Protein AF-A0A6B2G0H9-F1 (afdb_monomer_lite)

pLDDT: mean 74.77, std 9.23, range [52.09, 88.62]

Sequence (105 aa):
LLLSLYSTHWVYFVTGSFYFTTISVTEAQILIICFHLAAAIFNADGFHVMIYDGMSLFSICASLVFVVNILSMPFYFIRILTKGKGKNGSSVAVIILKFHLRIQA

Secondary structure (DSSP, 8-state):
-HHHHHHHHHHHHHHS-----SS-HHHHHHHHHHHHHHHHHHTGGGGS-EEETTEEHHHHHHHHHHHHHHHHHHHHHHHHHHH-TTSTTHHHHHHHHHHHHHH--

Organism: Myxobolus squamalis (NCBI:txid59785)

Structure (mmCIF, N/CA/C/O backbone):
data_AF-A0A6B2G0H9-F1
#
_entry.id   AF-A0A6B2G0H9-F1
#
loop_
_atom_site.group_PDB
_atom_site.id
_atom_site.type_symbol
_atom_site.label_atom_id
_atom_site.label_alt_id
_atom_site.label_comp_id
_atom_site.label_asym_id
_atom_site.label_entity_id
_atom_site.label_seq_id
_atom_site.pdbx_PDB_ins_code
_atom_site.Cartn_x
_atom_site.Cartn_y
_atom_site.Cartn_z
_atom_site.occupancy
_atom_site.B_iso_or_equiv
_atom_site.auth_seq_id
_atom_site.auth_comp_id
_atom_site.auth_asym_id
_atom_site.auth_atom_id
_atom_site.pdbx_PDB_model_num
ATOM 1 N N . LEU A 1 1 ? 0.436 -0.727 -1.908 1.00 69.44 1 LEU A N 1
ATOM 2 C CA . LEU A 1 1 ? 1.219 0.243 -1.097 1.00 69.44 1 LEU A CA 1
ATOM 3 C C . LEU A 1 1 ? 0.375 1.445 -0.693 1.00 69.44 1 LEU A C 1
ATOM 5 O O . LEU A 1 1 ? 0.124 1.600 0.493 1.00 69.44 1 LEU A O 1
ATOM 9 N N . LEU A 1 2 ? -0.127 2.243 -1.645 1.00 75.12 2 LEU A N 1
ATOM 10 C CA . LEU A 1 2 ? -1.001 3.390 -1.343 1.00 75.12 2 LEU A CA 1
ATOM 11 C C . LEU A 1 2 ? -2.250 2.992 -0.545 1.00 75.12 2 LEU A C 1
ATOM 13 O O . LEU A 1 2 ? -2.585 3.643 0.437 1.00 75.12 2 LEU A O 1
ATOM 17 N N . LEU A 1 3 ? -2.883 1.875 -0.913 1.00 74.31 3 LEU A N 1
ATOM 18 C CA . LEU A 1 3 ? -4.054 1.354 -0.213 1.00 74.31 3 LEU A CA 1
ATOM 19 C C . LEU A 1 3 ? -3.744 0.975 1.252 1.00 74.31 3 LEU A C 1
ATOM 21 O O . LEU A 1 3 ? -4.493 1.346 2.155 1.00 74.31 3 LEU A O 1
ATOM 25 N N . SER A 1 4 ? -2.621 0.296 1.514 1.00 73.94 4 SER A N 1
ATOM 26 C CA . SER A 1 4 ? -2.157 -0.012 2.878 1.00 73.94 4 SER A CA 1
ATOM 27 C C . SER A 1 4 ? -1.799 1.240 3.686 1.00 73.94 4 SER A C 1
ATOM 29 O O . SER A 1 4 ? -2.127 1.309 4.871 1.00 73.94 4 SER A O 1
ATOM 31 N N . LEU A 1 5 ? -1.165 2.243 3.067 1.00 76.69 5 LEU A N 1
ATOM 32 C CA . LEU A 1 5 ? -0.842 3.519 3.718 1.00 76.69 5 LEU A CA 1
ATOM 33 C C . LEU A 1 5 ? -2.115 4.291 4.080 1.00 76.69 5 LEU A C 1
ATOM 35 O O . LEU A 1 5 ? -2.262 4.731 5.218 1.00 76.69 5 LEU A O 1
ATOM 39 N N . TYR A 1 6 ? -3.069 4.371 3.150 1.00 80.75 6 TYR A N 1
ATOM 40 C CA . TYR A 1 6 ? -4.379 4.973 3.388 1.00 80.75 6 TYR A CA 1
ATOM 41 C C . TYR A 1 6 ? -5.146 4.243 4.498 1.00 80.75 6 TYR A C 1
ATOM 43 O O . TYR A 1 6 ? -5.688 4.876 5.399 1.00 80.75 6 TYR A O 1
ATOM 51 N N . SER A 1 7 ? -5.128 2.908 4.495 1.00 79.81 7 SER A N 1
ATOM 52 C CA . SER A 1 7 ? -5.791 2.098 5.526 1.00 79.81 7 SER A CA 1
ATOM 53 C C . SER A 1 7 ? -5.142 2.265 6.895 1.00 79.81 7 SER A C 1
ATOM 55 O O . SER A 1 7 ? -5.838 2.350 7.900 1.00 79.81 7 SER A O 1
ATOM 57 N N . THR A 1 8 ? -3.814 2.365 6.952 1.00 78.38 8 THR A N 1
ATOM 58 C CA . THR A 1 8 ? -3.079 2.617 8.200 1.00 78.38 8 THR A CA 1
ATOM 59 C C . THR A 1 8 ? -3.373 4.018 8.735 1.00 78.38 8 THR A C 1
ATOM 61 O O . THR A 1 8 ? -3.619 4.180 9.930 1.00 78.38 8 THR A O 1
ATOM 64 N N . HIS A 1 9 ? -3.435 5.016 7.851 1.00 79.75 9 HIS A N 1
ATOM 65 C CA . HIS A 1 9 ? -3.867 6.369 8.194 1.00 79.75 9 HIS A CA 1
ATOM 66 C C . HIS A 1 9 ? -5.306 6.386 8.730 1.00 79.75 9 HIS A C 1
ATOM 68 O O . HIS A 1 9 ? -5.572 6.985 9.770 1.00 79.75 9 HIS A O 1
ATOM 74 N N . TRP A 1 10 ? -6.225 5.664 8.085 1.00 78.00 10 TRP A N 1
ATOM 75 C CA . TRP A 1 10 ? -7.605 5.539 8.548 1.00 78.00 10 TRP A CA 1
ATOM 76 C C . TRP A 1 10 ? -7.701 4.831 9.906 1.00 78.00 10 TRP A C 1
ATOM 78 O O . TRP A 1 10 ? -8.410 5.287 10.799 1.00 78.00 10 TRP A O 1
ATOM 88 N N . VAL A 1 11 ? -6.942 3.751 10.115 1.00 78.19 11 VAL A N 1
ATOM 89 C CA . VAL A 1 11 ? -6.849 3.075 11.419 1.00 78.19 11 VAL A CA 1
ATOM 90 C C . VAL A 1 11 ? -6.377 4.053 12.491 1.00 78.19 11 VAL A C 1
ATOM 92 O O . VAL A 1 11 ? -6.989 4.109 13.556 1.00 78.19 11 VAL A O 1
ATOM 95 N N . TYR A 1 12 ? -5.333 4.841 12.226 1.00 80.31 12 TYR A N 1
ATOM 96 C CA . TYR A 1 12 ? -4.850 5.852 13.166 1.00 80.31 12 TYR A CA 1
ATOM 97 C C . TYR A 1 12 ? -5.922 6.901 13.472 1.00 80.31 12 TYR A C 1
ATOM 99 O O . TYR A 1 12 ? -6.196 7.162 14.641 1.00 80.31 12 TYR A O 1
ATOM 107 N N . PHE A 1 13 ? -6.584 7.439 12.446 1.00 79.88 13 PHE A N 1
ATOM 108 C CA . PHE A 1 13 ? -7.656 8.421 12.604 1.00 79.88 13 PHE A CA 1
ATOM 109 C C . PHE A 1 13 ? -8.781 7.901 13.503 1.00 79.88 13 PHE A C 1
ATOM 111 O O . PHE A 1 13 ? -9.228 8.593 14.415 1.00 79.88 13 PHE A O 1
ATOM 118 N N . VAL A 1 14 ? -9.216 6.660 13.285 1.00 74.00 14 VAL A N 1
ATOM 119 C CA . VAL A 1 14 ? -10.361 6.085 13.994 1.00 74.00 14 VAL A CA 1
ATOM 120 C C . VAL A 1 14 ? -9.993 5.585 15.400 1.00 74.00 14 VAL A C 1
ATOM 122 O O . VAL A 1 14 ? -10.795 5.690 16.324 1.00 74.00 14 VAL A O 1
ATOM 125 N N . THR A 1 15 ? -8.788 5.047 15.595 1.00 75.50 15 THR A N 1
ATOM 126 C CA . THR A 1 15 ? -8.367 4.454 16.882 1.00 75.50 15 THR A CA 1
ATOM 127 C C . THR A 1 15 ? -7.600 5.427 17.785 1.00 75.50 15 THR A C 1
ATOM 129 O O . THR A 1 15 ? -7.541 5.232 19.001 1.00 75.50 15 THR A O 1
ATOM 132 N N . GLY A 1 16 ? -7.013 6.484 17.215 1.00 72.94 16 GLY A N 1
AT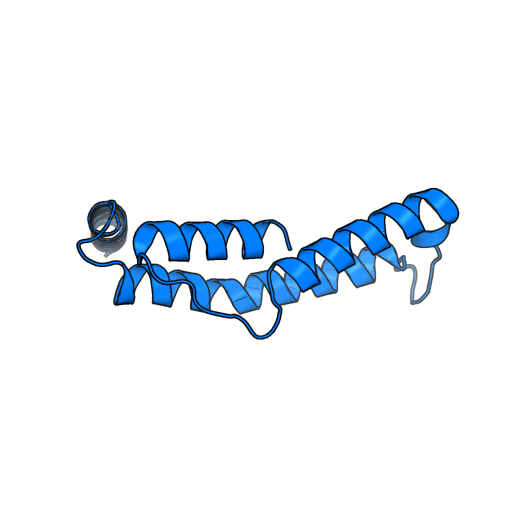OM 133 C CA . GLY A 1 16 ? -6.093 7.397 17.898 1.00 72.94 16 GLY A CA 1
ATOM 134 C C . GLY A 1 16 ? -4.777 6.736 18.318 1.00 72.94 16 GLY A C 1
ATOM 135 O O . GLY A 1 16 ? -4.087 7.248 19.192 1.00 72.94 16 GLY A O 1
ATOM 136 N N . SER A 1 17 ? -4.453 5.559 17.776 1.00 75.06 17 SER A N 1
ATOM 137 C CA . SER A 1 17 ? -3.250 4.794 18.109 1.00 75.06 17 SER A CA 1
ATOM 138 C C . SER A 1 17 ? -2.518 4.398 16.838 1.00 75.06 17 SER A C 1
ATOM 140 O O . SER A 1 17 ? -3.108 3.843 15.910 1.00 75.06 17 SER A O 1
ATOM 142 N N . PHE A 1 18 ? -1.219 4.686 16.792 1.00 70.31 18 PHE A N 1
ATOM 143 C CA . PHE A 1 18 ? -0.381 4.295 15.669 1.00 70.31 18 PHE A CA 1
ATOM 144 C C . PHE A 1 18 ? 0.122 2.873 15.898 1.00 70.31 18 PHE A C 1
ATOM 146 O O . PHE A 1 18 ? 0.915 2.614 16.802 1.00 70.31 18 PHE A O 1
ATOM 153 N N . TYR A 1 19 ? -0.381 1.932 15.104 1.00 70.75 19 TYR A N 1
ATOM 154 C CA . TYR A 1 19 ? 0.074 0.552 15.166 1.00 70.75 19 TYR A CA 1
ATOM 155 C C . TYR A 1 19 ? 1.166 0.338 14.132 1.00 70.75 19 TYR A C 1
ATOM 157 O O . TYR A 1 19 ? 0.885 0.340 12.934 1.00 70.75 19 TYR A O 1
ATOM 165 N N . PHE A 1 20 ? 2.385 0.098 14.602 1.00 65.75 20 PHE A N 1
ATOM 166 C CA . PHE A 1 20 ? 3.482 -0.297 13.734 1.00 65.75 20 PHE A CA 1
ATOM 167 C C . PHE A 1 20 ? 3.151 -1.638 13.070 1.00 65.75 20 PHE A C 1
ATOM 169 O O . PHE A 1 20 ? 2.944 -2.660 13.728 1.00 65.75 20 PHE A O 1
ATOM 176 N N . THR A 1 21 ? 3.021 -1.611 11.749 1.00 64.00 21 THR A N 1
ATOM 177 C CA . THR A 1 21 ? 3.149 -2.799 10.909 1.00 64.00 21 THR A CA 1
ATOM 178 C C . THR A 1 21 ? 4.632 -3.127 10.753 1.00 64.00 21 THR A C 1
ATOM 180 O O . THR A 1 21 ? 5.471 -2.250 10.942 1.00 64.00 21 THR A O 1
ATOM 183 N N . THR A 1 22 ? 4.965 -4.375 10.411 1.00 66.12 22 THR A N 1
ATOM 184 C CA . THR A 1 22 ? 6.358 -4.827 10.219 1.00 66.12 22 THR A CA 1
ATOM 185 C C . THR A 1 22 ? 7.138 -3.927 9.259 1.00 66.12 22 THR A C 1
ATOM 187 O O . THR A 1 22 ? 8.327 -3.724 9.450 1.00 66.12 22 THR A O 1
ATOM 190 N N . ILE A 1 23 ? 6.443 -3.352 8.273 1.00 65.25 23 ILE A N 1
ATOM 191 C CA . ILE A 1 23 ? 6.966 -2.312 7.389 1.00 65.25 23 ILE A CA 1
ATOM 192 C C . ILE A 1 23 ? 6.523 -0.954 7.933 1.00 65.25 23 ILE A C 1
ATOM 194 O O . ILE A 1 23 ? 5.319 -0.706 8.085 1.00 65.25 23 ILE A O 1
ATOM 198 N N . SER A 1 24 ? 7.488 -0.081 8.215 1.00 68.19 24 SER A N 1
ATOM 199 C CA . SER A 1 24 ? 7.223 1.290 8.662 1.00 68.19 24 SER A CA 1
ATOM 200 C C . SER A 1 24 ? 6.796 2.188 7.492 1.00 68.19 24 SER A C 1
ATOM 202 O O . SER A 1 24 ? 7.145 1.942 6.338 1.00 68.19 24 SER A O 1
ATOM 204 N N . VAL A 1 25 ? 6.063 3.271 7.774 1.00 68.00 25 VAL A N 1
ATOM 205 C CA . VAL A 1 25 ? 5.634 4.248 6.750 1.00 68.00 25 VAL A CA 1
ATOM 206 C C . VAL A 1 25 ? 6.840 4.840 6.019 1.00 68.00 25 VAL A C 1
ATOM 208 O O . VAL A 1 25 ? 6.808 4.968 4.798 1.00 68.00 25 VAL A O 1
ATOM 211 N N . THR A 1 26 ? 7.925 5.117 6.744 1.00 77.19 26 THR A N 1
ATOM 212 C CA . THR A 1 26 ? 9.173 5.637 6.172 1.00 77.19 26 THR A CA 1
ATOM 213 C C . THR A 1 26 ? 9.818 4.634 5.220 1.00 77.19 26 THR A C 1
ATOM 215 O O . THR A 1 26 ? 10.282 5.008 4.150 1.00 77.19 26 THR A O 1
ATOM 218 N N . GLU A 1 27 ? 9.803 3.350 5.573 1.00 77.69 27 GLU A N 1
ATOM 219 C CA . GLU A 1 27 ? 10.369 2.282 4.747 1.00 77.69 27 GLU A CA 1
ATOM 220 C C . GLU A 1 27 ? 9.580 2.129 3.443 1.00 77.69 27 GLU A C 1
ATOM 222 O O . GLU A 1 27 ? 10.164 2.093 2.363 1.00 77.69 27 GLU A O 1
ATOM 227 N N . ALA A 1 28 ? 8.246 2.169 3.520 1.00 78.38 28 ALA A N 1
ATOM 228 C CA . ALA A 1 28 ? 7.381 2.169 2.344 1.00 78.38 28 ALA A CA 1
ATOM 229 C C . ALA A 1 28 ? 7.594 3.408 1.452 1.00 78.38 28 ALA A C 1
ATOM 231 O O . ALA A 1 28 ? 7.595 3.290 0.227 1.00 78.38 28 ALA A O 1
ATOM 232 N N . GLN A 1 29 ? 7.781 4.590 2.047 1.00 81.69 29 GLN A N 1
ATOM 233 C CA . GLN A 1 29 ? 8.054 5.831 1.314 1.00 81.69 29 GLN A CA 1
ATOM 234 C C . GLN A 1 29 ? 9.414 5.798 0.611 1.00 81.69 29 GLN A C 1
ATOM 236 O O . GLN A 1 29 ? 9.491 6.147 -0.565 1.00 81.69 29 GLN A O 1
ATOM 241 N N . ILE A 1 30 ? 10.461 5.321 1.288 1.00 85.25 30 ILE A N 1
ATOM 242 C CA . ILE A 1 30 ? 11.793 5.135 0.696 1.00 85.25 30 ILE A CA 1
ATOM 243 C C . ILE A 1 30 ? 11.707 4.180 -0.497 1.00 85.25 30 ILE A C 1
ATOM 245 O O . ILE A 1 30 ? 12.238 4.482 -1.561 1.00 85.25 30 ILE A O 1
ATOM 249 N N . LEU A 1 31 ? 10.961 3.082 -0.370 1.00 84.12 31 LEU A N 1
ATOM 250 C CA . LEU A 1 31 ? 10.786 2.101 -1.443 1.00 84.12 31 LEU A CA 1
ATOM 251 C C . LEU A 1 31 ? 10.082 2.701 -2.673 1.00 84.12 31 LEU A C 1
ATOM 253 O O . LEU A 1 31 ? 10.487 2.441 -3.805 1.00 84.12 31 LEU A O 1
ATOM 257 N N . ILE A 1 32 ? 9.074 3.558 -2.467 1.00 85.31 32 ILE A N 1
ATOM 258 C CA . ILE A 1 32 ? 8.385 4.280 -3.551 1.00 85.31 32 ILE A CA 1
ATOM 259 C C . ILE A 1 32 ? 9.328 5.266 -4.248 1.00 85.31 32 ILE A C 1
ATOM 261 O O . ILE A 1 32 ? 9.309 5.350 -5.477 1.00 85.31 32 ILE A O 1
ATOM 265 N N . ILE A 1 33 ? 10.149 5.993 -3.486 1.00 88.62 33 ILE A N 1
ATOM 266 C CA . ILE A 1 33 ? 11.138 6.933 -4.028 1.00 88.62 33 ILE A CA 1
ATOM 267 C C . ILE A 1 33 ? 12.177 6.170 -4.853 1.00 88.62 33 ILE A C 1
ATOM 269 O O . ILE A 1 33 ? 12.399 6.508 -6.013 1.00 88.62 33 ILE A O 1
ATOM 273 N N . CYS A 1 34 ? 12.748 5.092 -4.310 1.00 85.62 34 CYS A N 1
ATOM 274 C CA . CYS A 1 34 ? 13.690 4.234 -5.027 1.00 85.62 34 CYS A CA 1
ATOM 275 C C . CYS A 1 34 ? 13.087 3.669 -6.318 1.00 85.62 34 CYS A C 1
ATOM 277 O O . CYS A 1 34 ? 13.756 3.664 -7.348 1.00 85.62 34 CYS A O 1
ATOM 279 N N . PHE A 1 35 ? 11.820 3.245 -6.292 1.00 84.44 35 PHE A N 1
ATOM 280 C CA . PHE A 1 35 ? 11.128 2.756 -7.483 1.00 84.44 35 PHE A CA 1
ATOM 281 C C . PHE A 1 35 ? 10.962 3.847 -8.551 1.00 84.44 35 PHE A C 1
ATOM 283 O O . PHE A 1 35 ? 11.222 3.595 -9.723 1.00 84.44 35 PHE A O 1
ATOM 290 N N . HIS A 1 36 ? 10.593 5.072 -8.161 1.00 85.62 36 HIS A N 1
ATOM 291 C CA . HIS A 1 36 ? 10.479 6.195 -9.100 1.00 85.62 36 HIS A CA 1
ATOM 292 C C . HIS A 1 36 ? 11.836 6.621 -9.670 1.00 85.62 36 HIS A C 1
ATOM 294 O O . HIS A 1 36 ? 11.927 6.923 -10.856 1.00 85.62 36 HIS A O 1
ATOM 300 N N . LEU A 1 37 ? 12.899 6.602 -8.860 1.00 87.38 37 LEU A N 1
ATOM 301 C CA . LEU A 1 37 ? 14.260 6.837 -9.348 1.00 87.38 37 LEU A CA 1
ATOM 302 C C . LEU A 1 37 ? 14.705 5.746 -10.327 1.00 87.38 37 LEU A C 1
ATOM 304 O O . LEU A 1 37 ? 15.257 6.063 -11.375 1.00 87.38 37 LEU A O 1
ATOM 308 N N . ALA A 1 38 ? 14.428 4.474 -10.033 1.00 83.69 38 ALA A N 1
ATOM 309 C CA . ALA A 1 38 ? 14.720 3.379 -10.955 1.00 83.69 38 ALA A CA 1
ATOM 310 C C . ALA A 1 38 ? 13.945 3.532 -12.277 1.00 83.69 38 ALA A C 1
ATOM 312 O O . ALA A 1 38 ? 14.532 3.378 -13.344 1.00 83.69 38 ALA A O 1
ATOM 313 N N . ALA A 1 39 ? 12.665 3.915 -12.221 1.00 82.19 39 ALA A N 1
ATOM 314 C CA . ALA A 1 39 ? 11.854 4.227 -13.401 1.00 82.19 39 ALA A CA 1
ATOM 315 C C . ALA A 1 39 ? 12.415 5.394 -14.228 1.00 82.19 39 ALA A C 1
ATOM 317 O O . ALA A 1 39 ? 12.408 5.329 -15.456 1.00 82.19 39 ALA A O 1
ATOM 318 N N . ALA A 1 40 ? 12.951 6.426 -13.571 1.00 82.56 40 ALA A N 1
ATOM 319 C CA . ALA A 1 40 ? 13.584 7.559 -14.243 1.00 82.56 40 ALA A CA 1
ATOM 320 C C . ALA A 1 40 ? 14.916 7.191 -14.925 1.00 82.56 40 ALA A C 1
ATOM 322 O O . ALA A 1 40 ? 15.260 7.787 -15.940 1.00 82.56 40 ALA A O 1
ATOM 323 N N . ILE A 1 41 ? 15.663 6.219 -14.387 1.00 84.62 41 ILE A N 1
ATOM 324 C CA . ILE A 1 41 ? 16.962 5.788 -14.932 1.00 84.62 41 ILE A CA 1
ATOM 325 C C . ILE A 1 41 ? 16.791 4.775 -16.071 1.00 84.62 41 ILE A C 1
ATOM 327 O O . ILE A 1 41 ? 17.450 4.888 -17.101 1.00 84.62 41 ILE A O 1
ATOM 331 N N . PHE A 1 42 ? 15.927 3.774 -15.891 1.00 77.25 42 PHE A N 1
ATOM 332 C CA . PHE A 1 42 ? 15.791 2.653 -16.827 1.00 77.25 42 PHE A CA 1
ATOM 333 C C . PHE A 1 42 ? 14.817 2.916 -17.988 1.00 77.25 42 PHE A C 1
ATOM 335 O O . PHE A 1 42 ? 14.737 2.085 -18.894 1.00 77.25 42 PHE A O 1
ATOM 342 N N . ASN A 1 43 ? 14.101 4.052 -17.982 1.00 69.94 43 ASN A N 1
ATOM 343 C CA . ASN A 1 43 ? 12.927 4.307 -18.828 1.00 69.94 43 ASN A CA 1
ATOM 344 C C . ASN A 1 43 ? 11.863 3.188 -18.707 1.00 69.94 43 ASN A C 1
ATOM 346 O O . ASN A 1 43 ? 12.061 2.166 -18.048 1.00 69.94 43 ASN A O 1
ATOM 350 N N . ALA A 1 44 ? 10.681 3.380 -19.303 1.00 68.12 44 ALA A N 1
ATOM 351 C CA . ALA A 1 44 ? 9.592 2.399 -19.206 1.00 68.12 44 ALA A CA 1
ATOM 352 C C . ALA A 1 44 ? 9.999 1.003 -19.733 1.00 68.12 44 ALA A C 1
ATOM 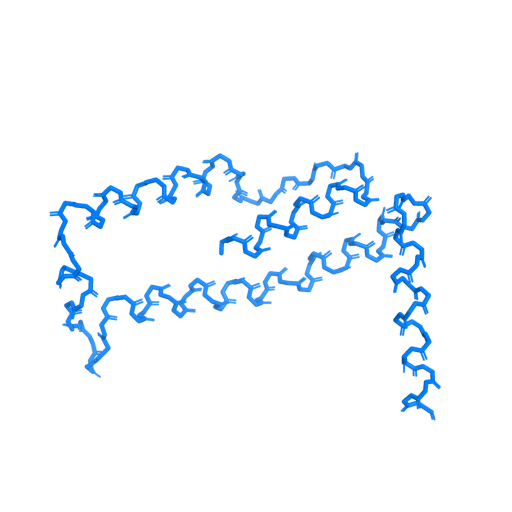354 O O . ALA A 1 44 ? 9.569 -0.017 -19.191 1.00 68.12 44 ALA A O 1
ATOM 355 N N . ASP A 1 45 ? 10.891 0.953 -20.723 1.00 71.75 45 ASP A N 1
ATOM 356 C CA . ASP A 1 45 ? 11.308 -0.280 -21.397 1.00 71.75 45 ASP A CA 1
ATOM 357 C C . ASP A 1 45 ? 12.039 -1.267 -20.474 1.00 71.75 45 ASP A C 1
ATOM 359 O O . ASP A 1 45 ? 11.866 -2.479 -20.610 1.00 71.75 45 ASP A O 1
ATOM 363 N N . GLY A 1 46 ? 12.782 -0.780 -19.472 1.00 69.75 46 GLY A N 1
ATOM 364 C CA . GLY A 1 46 ? 13.469 -1.643 -18.503 1.00 69.75 46 GLY A CA 1
ATOM 365 C C . GLY A 1 46 ? 12.522 -2.468 -17.621 1.00 69.75 46 GLY A C 1
ATOM 366 O O . GLY A 1 46 ? 12.893 -3.540 -17.146 1.00 69.75 46 GLY A O 1
ATOM 367 N N . PHE A 1 47 ? 11.276 -2.018 -17.440 1.00 71.81 47 PHE A N 1
ATOM 368 C CA . PHE A 1 47 ? 10.247 -2.731 -16.670 1.00 71.81 47 PHE A CA 1
ATOM 369 C C . PHE A 1 47 ? 9.375 -3.646 -17.538 1.00 71.81 47 PHE A C 1
ATOM 371 O O . PHE A 1 47 ? 8.715 -4.549 -17.016 1.00 71.81 47 PHE A O 1
ATOM 378 N N . HIS A 1 48 ? 9.397 -3.445 -18.856 1.00 75.69 48 HIS A N 1
ATOM 379 C CA . HIS A 1 48 ? 8.695 -4.277 -19.833 1.00 75.69 48 HIS A CA 1
ATOM 380 C C . HIS A 1 48 ? 9.520 -5.469 -20.327 1.00 75.69 48 HIS A C 1
ATOM 382 O O . HIS A 1 48 ? 9.046 -6.233 -21.168 1.00 75.69 48 HIS A O 1
ATOM 388 N N . VAL A 1 49 ?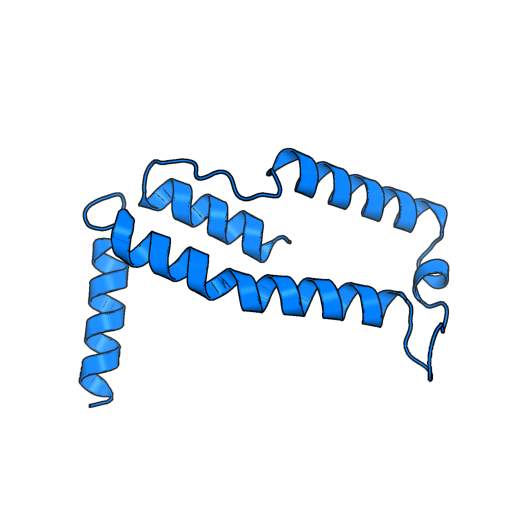 10.718 -5.682 -19.772 1.00 80.19 49 VAL A N 1
ATOM 389 C CA . VAL A 1 49 ? 11.520 -6.875 -20.050 1.00 80.19 49 VAL A CA 1
ATOM 390 C C . VAL A 1 49 ? 10.705 -8.124 -19.710 1.00 80.19 49 VAL A C 1
ATOM 392 O O . VAL A 1 49 ? 10.195 -8.277 -18.597 1.00 80.19 49 VAL A O 1
ATOM 395 N N . MET A 1 50 ? 10.566 -9.002 -20.701 1.00 78.38 50 MET A N 1
ATOM 396 C CA . MET A 1 50 ? 9.894 -10.291 -20.580 1.00 78.38 50 MET A CA 1
ATOM 397 C C . MET A 1 50 ? 10.827 -11.259 -19.856 1.00 78.38 50 MET A C 1
ATOM 399 O O . MET A 1 50 ? 11.932 -11.510 -20.333 1.00 78.38 50 MET A O 1
ATOM 403 N N . ILE A 1 51 ? 10.405 -11.789 -18.708 1.00 75.19 51 ILE A N 1
ATOM 404 C CA . ILE A 1 51 ? 11.279 -12.625 -17.864 1.00 75.19 51 ILE A CA 1
ATOM 405 C C . ILE A 1 51 ? 10.823 -14.078 -17.851 1.00 75.19 51 ILE A C 1
ATOM 407 O O . ILE A 1 51 ? 11.655 -14.981 -17.871 1.00 75.19 51 ILE A O 1
ATOM 411 N N . TYR A 1 52 ? 9.511 -14.319 -17.822 1.00 66.94 52 TYR A N 1
ATOM 412 C CA . TYR A 1 52 ? 8.966 -15.668 -17.713 1.00 66.94 52 TYR A CA 1
ATOM 413 C C . TYR A 1 52 ? 7.665 -15.793 -18.500 1.00 66.94 52 TYR A C 1
ATOM 415 O O . TYR A 1 52 ? 6.723 -15.060 -18.219 1.00 66.94 52 TYR A O 1
ATOM 423 N N . ASP A 1 53 ? 7.626 -16.698 -19.480 1.00 73.06 53 ASP A N 1
ATOM 424 C CA . ASP A 1 53 ? 6.424 -17.069 -20.248 1.00 73.06 53 ASP A CA 1
ATOM 425 C C . ASP A 1 53 ? 5.588 -15.873 -20.766 1.00 73.06 53 ASP A C 1
ATOM 427 O O . ASP A 1 53 ? 4.367 -15.827 -20.657 1.00 73.06 53 ASP A O 1
ATOM 431 N N . GLY A 1 54 ? 6.263 -14.827 -21.262 1.00 77.75 54 GLY A N 1
ATOM 432 C CA . GLY A 1 54 ? 5.607 -13.609 -21.762 1.00 77.75 54 GLY A CA 1
ATOM 433 C C . GLY A 1 54 ? 5.080 -12.651 -20.683 1.00 77.75 54 GLY A C 1
ATOM 434 O O . GLY A 1 54 ? 4.460 -11.640 -21.013 1.00 77.75 54 GLY A O 1
ATOM 435 N N . MET A 1 55 ? 5.338 -12.914 -19.400 1.00 77.88 55 MET A N 1
ATOM 436 C CA . MET A 1 55 ? 5.085 -11.957 -18.325 1.00 77.88 55 MET A CA 1
ATOM 437 C C . MET A 1 55 ? 6.240 -10.962 -18.202 1.00 77.88 55 MET A C 1
ATOM 439 O O . MET A 1 55 ? 7.409 -11.334 -18.036 1.00 77.88 55 MET A O 1
ATOM 443 N N . SER A 1 56 ? 5.889 -9.677 -18.240 1.00 84.31 56 SER A N 1
ATOM 444 C CA . SER A 1 56 ? 6.830 -8.592 -17.963 1.00 84.31 56 SER A CA 1
ATOM 445 C C . SER A 1 56 ? 7.217 -8.556 -16.481 1.00 84.31 56 SER A C 1
ATOM 447 O O . SER A 1 56 ? 6.402 -8.893 -15.612 1.00 84.31 56 SER A O 1
ATOM 449 N N . LEU A 1 57 ? 8.433 -8.088 -16.180 1.00 81.88 57 LEU A N 1
ATOM 450 C CA . LEU A 1 57 ? 8.872 -7.785 -14.809 1.00 81.88 57 LEU A CA 1
ATOM 451 C C . LEU A 1 57 ? 7.814 -6.951 -14.070 1.00 81.88 57 LEU A C 1
ATOM 453 O O . LEU A 1 57 ? 7.457 -7.251 -12.930 1.00 81.88 57 LEU A O 1
ATOM 457 N N . PHE A 1 58 ? 7.267 -5.936 -14.745 1.00 83.81 58 PHE A N 1
ATOM 458 C CA . PHE A 1 58 ? 6.225 -5.075 -14.202 1.00 83.81 58 PHE A CA 1
ATOM 459 C C . PHE A 1 58 ? 4.981 -5.856 -13.766 1.00 83.81 58 PHE A C 1
ATOM 461 O O . PHE A 1 58 ? 4.499 -5.665 -12.650 1.00 83.81 58 PHE A O 1
ATOM 468 N N . SER A 1 59 ? 4.479 -6.763 -14.608 1.00 84.25 59 SER A N 1
ATOM 469 C CA . SER A 1 59 ? 3.298 -7.583 -14.307 1.00 84.25 59 SER A CA 1
ATOM 470 C C . SER A 1 59 ? 3.507 -8.462 -13.071 1.00 84.25 59 SER A C 1
ATOM 472 O O . SER A 1 59 ? 2.599 -8.601 -12.248 1.00 84.25 59 SER A O 1
ATOM 474 N N . ILE A 1 60 ? 4.708 -9.021 -12.908 1.00 85.19 60 ILE A N 1
ATOM 475 C CA . ILE A 1 60 ? 5.069 -9.858 -11.756 1.00 85.19 60 ILE A CA 1
ATOM 476 C C . ILE A 1 60 ? 5.161 -9.007 -10.482 1.00 85.19 60 ILE A C 1
ATOM 478 O O . ILE A 1 60 ? 4.570 -9.344 -9.456 1.00 85.19 60 ILE A O 1
ATOM 482 N N . CYS A 1 61 ? 5.846 -7.864 -10.535 1.00 83.94 61 CYS A N 1
ATOM 483 C CA . CYS A 1 61 ? 5.937 -6.956 -9.391 1.00 83.94 61 CYS A CA 1
ATOM 484 C C . CYS A 1 61 ? 4.560 -6.408 -8.982 1.00 83.94 61 CYS A C 1
ATOM 486 O O . CYS A 1 61 ? 4.238 -6.358 -7.792 1.00 83.94 61 CYS A O 1
ATOM 488 N N . ALA A 1 62 ? 3.724 -6.033 -9.952 1.00 84.69 62 ALA A N 1
ATOM 489 C CA . ALA A 1 62 ? 2.382 -5.518 -9.704 1.00 84.69 62 ALA A CA 1
ATOM 490 C C . ALA A 1 62 ? 1.471 -6.571 -9.057 1.00 84.69 62 ALA A C 1
ATOM 492 O O . ALA A 1 62 ? 0.764 -6.255 -8.096 1.00 84.69 62 ALA A O 1
ATOM 493 N N . SER A 1 63 ? 1.514 -7.822 -9.528 1.00 86.31 63 SER A N 1
ATOM 494 C CA . SER A 1 63 ? 0.694 -8.904 -8.973 1.00 86.31 63 SER A CA 1
ATOM 495 C C . SER A 1 63 ? 1.092 -9.247 -7.536 1.00 86.31 63 SER A C 1
ATOM 497 O O . SER A 1 63 ? 0.220 -9.360 -6.675 1.00 86.31 63 SER A O 1
ATOM 499 N N . LEU A 1 64 ? 2.391 -9.297 -7.228 1.00 85.88 64 LEU A N 1
ATOM 500 C CA . LEU A 1 64 ? 2.883 -9.514 -5.864 1.00 85.88 64 LEU A CA 1
ATOM 501 C C . LEU A 1 64 ? 2.426 -8.405 -4.910 1.00 85.88 64 LEU A C 1
ATOM 503 O O . LEU A 1 64 ? 1.899 -8.687 -3.830 1.00 85.88 64 LEU A O 1
ATOM 507 N N . VAL A 1 65 ? 2.559 -7.137 -5.316 1.00 84.94 65 VAL A N 1
ATOM 508 C CA . VAL A 1 65 ? 2.073 -6.001 -4.514 1.00 84.94 65 VAL A CA 1
ATOM 509 C C . VAL A 1 65 ? 0.562 -6.094 -4.308 1.00 84.94 65 VAL A C 1
ATOM 511 O O . VAL A 1 65 ? 0.081 -5.851 -3.197 1.00 84.94 65 VAL A O 1
ATOM 514 N N . PHE A 1 66 ? -0.192 -6.460 -5.343 1.00 86.06 66 PHE A N 1
ATOM 515 C CA . PHE A 1 66 ? -1.641 -6.615 -5.265 1.00 86.06 66 PHE A CA 1
ATOM 516 C C . PHE A 1 66 ? -2.053 -7.706 -4.267 1.00 86.06 66 PHE A C 1
ATOM 518 O O . PHE A 1 66 ? -2.836 -7.430 -3.355 1.00 86.06 66 PHE A O 1
ATOM 525 N N . VAL A 1 67 ? -1.466 -8.902 -4.368 1.00 88.50 67 VAL A N 1
ATOM 526 C CA . VAL A 1 67 ? -1.745 -10.037 -3.471 1.00 88.50 67 VAL A CA 1
ATOM 527 C C . VAL A 1 67 ? -1.455 -9.669 -2.016 1.00 88.50 67 VAL A C 1
ATOM 529 O O . VAL A 1 67 ? -2.310 -9.857 -1.151 1.00 88.50 67 VAL A O 1
ATOM 532 N N . VAL A 1 68 ? -0.298 -9.060 -1.738 1.00 84.81 68 VAL A N 1
ATOM 533 C CA . VAL A 1 68 ? 0.059 -8.622 -0.377 1.00 84.81 68 VAL A CA 1
ATOM 534 C C . VAL A 1 68 ? -0.944 -7.595 0.164 1.00 84.81 68 VAL A C 1
ATOM 536 O O . VAL A 1 68 ? -1.305 -7.649 1.342 1.00 84.81 68 VAL A O 1
ATOM 539 N N . ASN A 1 69 ? -1.437 -6.674 -0.674 1.00 82.94 69 ASN A N 1
ATOM 540 C CA . ASN A 1 69 ? -2.428 -5.679 -0.246 1.00 82.94 69 ASN A CA 1
ATOM 541 C C . ASN A 1 69 ? -3.776 -6.336 0.090 1.00 82.94 69 ASN A C 1
ATOM 543 O O . ASN A 1 69 ? -4.348 -6.014 1.132 1.00 82.94 69 ASN A O 1
ATOM 547 N N . ILE A 1 70 ? -4.253 -7.281 -0.727 1.00 86.50 70 ILE A N 1
ATOM 548 C CA . ILE A 1 70 ? -5.500 -8.014 -0.455 1.00 86.50 70 ILE A CA 1
ATOM 549 C C . ILE A 1 70 ? -5.397 -8.837 0.829 1.00 86.50 70 ILE A C 1
ATOM 551 O O . ILE A 1 70 ? -6.281 -8.752 1.677 1.00 86.50 70 ILE A O 1
ATOM 555 N N . LEU A 1 71 ? -4.307 -9.580 1.022 1.00 85.75 71 LEU A N 1
ATOM 556 C CA . LEU A 1 71 ? -4.126 -10.392 2.229 1.00 85.75 71 LEU A CA 1
ATOM 557 C C . LEU A 1 71 ? -4.004 -9.537 3.500 1.00 85.75 71 LEU A C 1
ATOM 559 O O . LEU A 1 71 ? -4.381 -9.978 4.582 1.00 85.75 71 LEU A O 1
ATOM 563 N N . SER A 1 72 ? -3.527 -8.297 3.377 1.00 81.94 72 SER A N 1
ATOM 564 C CA . SER A 1 72 ? -3.386 -7.371 4.508 1.00 81.94 72 SER A CA 1
ATOM 565 C C . SER A 1 72 ? -4.695 -6.662 4.891 1.00 81.94 72 SER A C 1
ATOM 567 O O . SER A 1 72 ? -4.838 -6.205 6.027 1.00 81.94 72 SER A O 1
ATOM 569 N N . MET A 1 73 ? -5.669 -6.576 3.977 1.00 82.31 73 MET A N 1
ATOM 570 C CA . MET A 1 73 ? -6.932 -5.846 4.178 1.00 82.31 73 MET A CA 1
ATOM 571 C C . MET A 1 73 ? -7.740 -6.291 5.407 1.00 82.31 73 MET A C 1
ATOM 573 O O . MET A 1 73 ? -8.119 -5.423 6.203 1.00 82.31 73 MET A O 1
ATOM 577 N N . PRO A 1 74 ? -7.989 -7.597 5.632 1.00 83.94 74 PRO A N 1
ATOM 578 C CA . PRO A 1 74 ? -8.780 -8.056 6.772 1.00 83.94 74 PRO A CA 1
ATOM 579 C C . PRO A 1 74 ? -8.230 -7.575 8.119 1.00 83.94 74 PRO A C 1
ATOM 581 O O . PRO A 1 74 ? -8.997 -7.203 9.006 1.00 83.94 74 PRO A O 1
ATOM 584 N N . PHE A 1 75 ? -6.904 -7.498 8.266 1.00 82.12 75 PHE A N 1
ATOM 585 C CA . PHE A 1 75 ? -6.264 -7.042 9.501 1.00 82.12 75 PHE A CA 1
ATOM 586 C C . PHE A 1 75 ? -6.546 -5.565 9.797 1.00 82.12 75 PHE A C 1
ATOM 588 O O . PHE A 1 75 ? -6.754 -5.202 10.959 1.00 82.12 75 PHE A O 1
ATOM 595 N N . TYR A 1 76 ? -6.599 -4.713 8.768 1.00 80.06 76 TYR A N 1
ATOM 596 C CA . TYR A 1 76 ? -6.989 -3.312 8.929 1.00 80.06 76 TYR A CA 1
ATOM 597 C C . TYR A 1 76 ? -8.468 -3.191 9.307 1.00 80.06 76 TYR A C 1
ATOM 599 O O . TYR A 1 76 ? -8.788 -2.503 10.278 1.00 80.06 76 TYR A O 1
ATOM 607 N N . PHE A 1 77 ? -9.360 -3.918 8.626 1.00 79.94 77 PHE A N 1
ATOM 608 C CA . PHE A 1 77 ? -10.796 -3.909 8.934 1.00 79.94 77 PHE A CA 1
ATOM 609 C C . PHE A 1 77 ? -11.097 -4.381 10.357 1.00 79.94 77 PHE A C 1
ATOM 611 O O . PHE A 1 77 ? -11.836 -3.713 11.081 1.00 79.94 77 PHE A O 1
ATOM 618 N N . ILE A 1 78 ? -10.476 -5.477 10.804 1.00 81.50 78 ILE A N 1
ATOM 619 C CA . ILE A 1 78 ? -10.633 -5.974 12.177 1.00 81.50 78 ILE A CA 1
ATOM 620 C C . ILE A 1 78 ? -10.226 -4.892 13.178 1.00 81.50 78 ILE A C 1
ATOM 622 O O . ILE A 1 78 ? -10.958 -4.637 14.135 1.00 81.50 78 ILE A O 1
ATOM 626 N N . ARG A 1 79 ? -9.095 -4.209 12.963 1.00 77.31 79 ARG A N 1
ATOM 627 C CA . ARG A 1 79 ? -8.627 -3.138 13.860 1.00 77.31 79 ARG A CA 1
ATOM 628 C C . ARG A 1 79 ? -9.580 -1.945 13.889 1.00 77.31 79 ARG A C 1
ATOM 630 O O . ARG A 1 79 ? -9.879 -1.455 14.976 1.00 77.31 79 ARG A O 1
ATOM 637 N N . ILE A 1 80 ? -10.098 -1.526 12.736 1.00 76.25 80 ILE A N 1
ATOM 638 C CA . ILE A 1 80 ? -11.087 -0.440 12.634 1.00 76.25 80 ILE A CA 1
ATOM 639 C C . ILE A 1 80 ? -12.350 -0.790 13.432 1.00 76.25 80 ILE A C 1
ATOM 641 O O . ILE A 1 80 ? -12.823 0.026 14.221 1.00 76.25 80 ILE A O 1
ATOM 645 N N . LEU A 1 81 ? -12.869 -2.011 13.272 1.00 71.25 81 LEU A N 1
ATOM 646 C CA . LEU A 1 81 ? -14.135 -2.441 13.875 1.00 71.25 81 LEU A CA 1
ATOM 647 C C . LEU A 1 81 ? -14.030 -2.781 15.370 1.00 71.25 81 LEU A C 1
ATOM 649 O O . LEU A 1 81 ? -15.005 -2.625 16.109 1.00 71.25 81 LEU A O 1
ATOM 653 N N . THR A 1 82 ? -12.873 -3.265 15.827 1.00 75.06 82 THR A N 1
ATOM 654 C CA . THR A 1 82 ? -12.673 -3.688 17.226 1.00 75.06 82 THR A CA 1
ATOM 655 C C . THR A 1 82 ? -12.133 -2.571 18.107 1.00 75.06 82 THR A C 1
ATOM 657 O O . THR A 1 82 ? -12.640 -2.376 19.209 1.00 75.06 82 THR A O 1
ATOM 660 N N . LYS A 1 83 ? -11.137 -1.818 17.630 1.00 69.44 83 LYS A N 1
ATOM 661 C CA . LYS A 1 83 ? -10.429 -0.802 18.426 1.00 69.44 83 LYS A CA 1
ATOM 662 C C . LYS A 1 83 ? -10.882 0.630 18.148 1.00 69.44 83 LYS A C 1
ATOM 664 O O . LYS A 1 83 ? -10.486 1.536 18.872 1.00 69.44 83 LYS A O 1
ATOM 669 N N . GLY A 1 84 ? -11.705 0.839 17.120 1.00 62.06 84 GLY A N 1
ATOM 670 C CA . GLY A 1 84 ? -12.244 2.151 16.759 1.00 62.06 84 GLY A CA 1
ATOM 671 C C . GLY A 1 84 ? -13.556 2.533 17.449 1.00 62.06 84 GLY A C 1
ATOM 672 O O . GLY A 1 84 ? -13.941 3.699 17.411 1.00 62.06 84 GLY A O 1
ATOM 673 N N . LYS A 1 85 ? -14.266 1.582 18.077 1.00 60.75 85 LYS A N 1
ATOM 674 C CA . LYS A 1 85 ? -15.611 1.815 18.635 1.00 60.75 85 LYS A CA 1
ATOM 675 C C . LYS A 1 85 ? -15.644 3.032 19.567 1.00 60.75 85 LYS A C 1
ATOM 677 O O . LYS A 1 85 ? -14.925 3.077 20.559 1.00 60.75 85 LYS A O 1
ATOM 682 N N . GLY A 1 86 ? -16.519 3.992 19.258 1.00 60.72 86 GLY A N 1
ATOM 683 C CA . GLY A 1 86 ? -16.754 5.179 20.087 1.00 60.72 86 GLY A CA 1
ATOM 684 C C . GLY A 1 86 ? -15.796 6.356 19.869 1.00 60.72 86 GLY A C 1
ATOM 685 O O . GLY A 1 86 ? -16.002 7.392 20.491 1.00 60.72 86 GLY A O 1
ATOM 686 N N . LYS A 1 87 ? -14.798 6.248 18.979 1.00 61.31 87 LYS A N 1
ATOM 687 C CA . LYS A 1 87 ? -13.886 7.349 18.617 1.00 61.31 87 LYS A CA 1
ATOM 688 C C . LYS A 1 87 ? -14.045 7.749 17.141 1.00 61.31 87 LYS A C 1
ATOM 690 O O . LYS A 1 87 ? -14.243 6.893 16.279 1.00 61.31 87 LYS A O 1
ATOM 695 N N . ASN A 1 88 ? -14.010 9.059 16.867 1.00 63.91 88 ASN A N 1
ATOM 696 C CA . ASN A 1 88 ? -13.920 9.687 15.535 1.00 63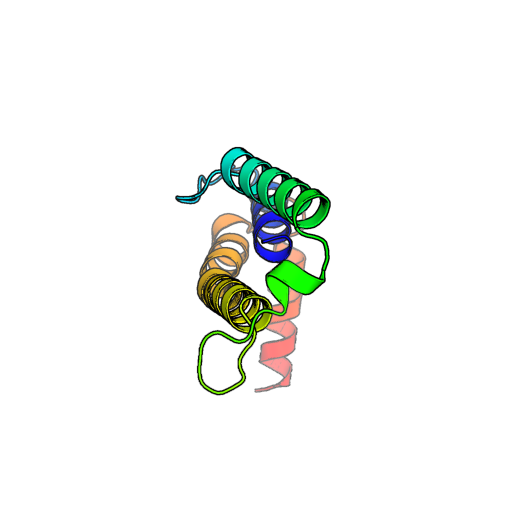.91 88 ASN A CA 1
ATOM 697 C C . ASN A 1 88 ? -14.823 9.091 14.427 1.00 63.91 88 ASN A C 1
ATOM 699 O O . ASN A 1 88 ? -14.401 8.934 13.286 1.00 63.91 88 ASN A O 1
ATOM 703 N N . GLY A 1 89 ? -16.074 8.739 14.745 1.00 56.75 89 GLY A N 1
ATOM 704 C CA . GLY A 1 89 ? -17.052 8.280 13.746 1.00 56.75 89 GLY A CA 1
ATOM 705 C C . GLY A 1 89 ? -17.026 6.783 13.397 1.00 56.75 89 GLY A C 1
ATOM 706 O O . GLY A 1 89 ? -17.871 6.346 12.617 1.00 56.75 89 GLY A O 1
ATOM 707 N N . SER A 1 90 ? -16.167 5.956 14.019 1.00 54.56 90 SER A N 1
ATOM 708 C 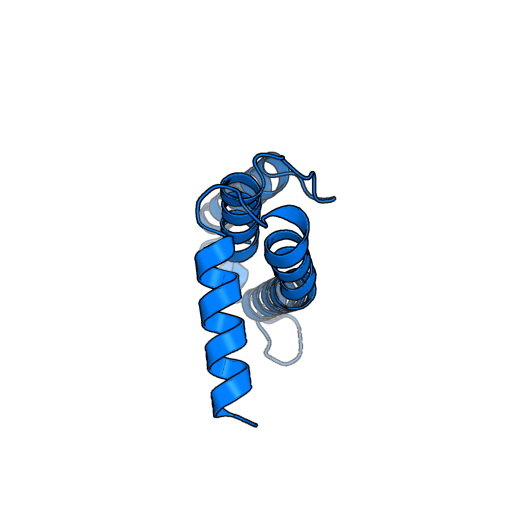CA . SER A 1 90 ? -16.173 4.482 13.839 1.00 54.56 90 SER A CA 1
ATOM 709 C C . SER A 1 90 ? -17.549 3.849 14.071 1.00 54.56 90 SER A C 1
ATOM 711 O O . SER A 1 90 ? -17.941 2.891 13.403 1.00 54.56 90 SER A O 1
ATOM 713 N N . SER A 1 91 ? -18.313 4.411 15.013 1.00 55.31 91 SER A N 1
ATOM 714 C CA . SER A 1 91 ? -19.659 3.951 15.352 1.00 55.31 91 SER A CA 1
ATOM 715 C C . SER A 1 91 ? -20.618 4.021 14.157 1.00 55.31 91 SER A C 1
ATOM 717 O O . SER A 1 91 ? -21.462 3.141 14.024 1.00 55.31 91 SER A O 1
ATOM 719 N N . VAL A 1 92 ? -20.458 4.994 13.250 1.00 56.16 92 VAL A N 1
ATOM 720 C CA . VAL A 1 92 ? -21.301 5.141 12.049 1.00 56.16 92 VAL A CA 1
ATOM 721 C C . VAL A 1 92 ? -21.022 4.018 11.044 1.00 56.16 92 VAL A C 1
ATOM 723 O O . VAL A 1 92 ? -21.956 3.423 10.514 1.00 56.16 92 VAL A O 1
ATOM 726 N N . ALA A 1 93 ? -19.752 3.644 10.853 1.00 57.06 93 ALA A N 1
ATOM 727 C CA . ALA A 1 93 ? -19.372 2.527 9.984 1.00 57.06 93 ALA A CA 1
ATOM 728 C C . ALA A 1 93 ? -19.895 1.176 10.509 1.00 57.06 93 ALA A C 1
ATOM 730 O O . ALA A 1 93 ? -20.377 0.346 9.737 1.00 57.06 93 ALA A O 1
ATOM 731 N N . VAL A 1 94 ? -19.868 0.972 11.833 1.00 60.12 94 VAL A N 1
ATOM 732 C CA . VAL A 1 94 ? -20.430 -0.227 12.482 1.00 60.12 94 VAL A CA 1
ATOM 733 C C . VAL A 1 94 ? -21.955 -0.284 12.336 1.00 60.12 94 VAL A C 1
ATOM 735 O O . VAL A 1 94 ? -22.504 -1.368 12.133 1.00 60.12 94 VAL A O 1
ATOM 738 N N . ILE A 1 95 ? -22.641 0.861 12.418 1.00 62.75 95 ILE A N 1
ATOM 739 C CA . ILE A 1 95 ? -24.095 0.957 12.226 1.00 62.75 95 ILE A CA 1
ATOM 740 C C . ILE A 1 95 ? -24.475 0.614 10.781 1.00 62.75 95 ILE A C 1
ATOM 742 O O . ILE A 1 95 ? -25.355 -0.219 10.582 1.00 62.75 95 ILE A O 1
ATOM 746 N N . ILE A 1 96 ? -23.781 1.175 9.786 1.00 65.12 96 ILE A N 1
ATOM 747 C CA . ILE A 1 96 ? -24.052 0.923 8.359 1.00 65.12 96 ILE A CA 1
ATOM 748 C C . ILE A 1 96 ? -23.818 -0.548 7.999 1.00 65.12 96 ILE A C 1
ATOM 750 O O . ILE A 1 96 ? -24.672 -1.166 7.365 1.00 65.12 96 ILE A O 1
ATOM 754 N N . LEU A 1 97 ? -22.708 -1.143 8.451 1.00 64.31 97 LEU A N 1
ATOM 755 C CA . LEU A 1 97 ? -22.410 -2.552 8.183 1.00 64.31 97 LEU A CA 1
ATOM 756 C C . LEU A 1 97 ? -23.448 -3.484 8.824 1.00 64.31 97 LEU A C 1
ATOM 758 O O . LEU A 1 97 ? -23.916 -4.427 8.186 1.00 64.31 97 LEU A O 1
ATOM 762 N N . LYS A 1 98 ? -23.854 -3.200 10.069 1.00 64.69 98 LYS A N 1
ATOM 763 C CA . LYS A 1 98 ? -24.936 -3.943 10.731 1.00 64.69 98 LYS A CA 1
ATOM 764 C C . LYS A 1 98 ? -26.259 -3.817 9.987 1.00 64.69 98 LYS A C 1
ATOM 766 O O . LYS A 1 98 ? -26.987 -4.799 9.917 1.00 64.69 98 LYS A O 1
ATOM 771 N N . PHE A 1 99 ? -26.577 -2.634 9.469 1.00 65.00 99 PHE A N 1
ATOM 772 C CA . PHE A 1 99 ? -27.811 -2.398 8.726 1.00 65.00 99 PHE A CA 1
ATOM 773 C C . PHE A 1 99 ? -27.818 -3.176 7.405 1.00 65.00 99 PHE A C 1
ATOM 775 O O . PHE A 1 99 ? -28.800 -3.839 7.093 1.00 65.00 99 PHE A O 1
ATOM 782 N N . HIS A 1 100 ? -26.69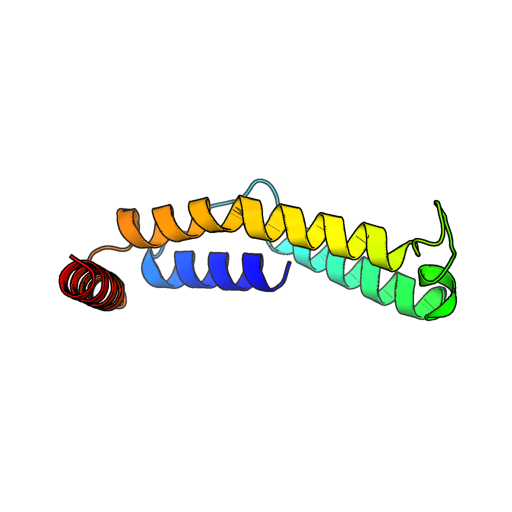5 -3.185 6.684 1.00 65.19 100 HIS A N 1
ATOM 783 C CA . HIS A 1 100 ? -26.554 -3.925 5.429 1.00 65.19 100 HIS A CA 1
ATOM 784 C C . HIS A 1 100 ? -26.679 -5.446 5.621 1.00 65.19 100 HIS A C 1
ATOM 786 O O . HIS A 1 100 ? -27.422 -6.098 4.894 1.00 65.19 100 HIS A O 1
ATOM 792 N N . LEU A 1 101 ? -26.034 -6.006 6.651 1.00 63.50 101 LEU A N 1
ATOM 793 C CA . LEU A 1 101 ? -26.144 -7.435 6.981 1.00 63.50 101 LEU A CA 1
ATOM 794 C C . LEU A 1 101 ? -27.551 -7.846 7.440 1.00 63.50 101 LEU A C 1
ATOM 796 O O . LEU A 1 101 ? -27.912 -9.009 7.320 1.00 63.50 101 LEU A O 1
ATOM 800 N N . ARG A 1 102 ? -28.350 -6.904 7.954 1.00 64.38 102 ARG A N 1
ATOM 801 C CA . ARG A 1 102 ? -29.744 -7.141 8.358 1.00 64.38 102 ARG A CA 1
ATOM 802 C C . ARG A 1 102 ? -30.744 -7.108 7.205 1.00 64.38 102 ARG A C 1
ATOM 804 O O . ARG A 1 102 ? -31.853 -7.574 7.391 1.00 64.38 102 ARG A O 1
ATOM 811 N N . ILE A 1 103 ? -30.388 -6.498 6.076 1.00 66.94 103 ILE A N 1
ATOM 812 C CA . ILE A 1 103 ? -31.231 -6.437 4.869 1.00 66.94 103 ILE A CA 1
ATOM 813 C C . ILE A 1 103 ? -30.998 -7.672 3.982 1.00 66.94 103 ILE A C 1
ATOM 815 O O . ILE A 1 103 ? -31.848 -8.030 3.176 1.00 66.94 103 ILE A O 1
ATOM 819 N N . GLN A 1 104 ? -29.835 -8.309 4.121 1.00 58.62 104 GLN A N 1
ATOM 820 C CA . GLN A 1 104 ? -29.429 -9.499 3.367 1.00 58.62 104 GLN A CA 1
ATOM 821 C C . GLN A 1 104 ? -29.814 -10.824 4.061 1.00 58.62 104 GLN A C 1
ATOM 823 O O . GLN A 1 104 ? -29.539 -11.886 3.508 1.00 58.62 104 GLN A O 1
ATOM 828 N N . ALA A 1 105 ? -30.401 -10.763 5.261 1.00 52.09 105 ALA A N 1
ATOM 829 C CA . ALA A 1 105 ? -30.866 -11.899 6.063 1.00 52.09 105 ALA A CA 1
ATOM 830 C C . ALA A 1 105 ? -32.388 -11.841 6.211 1.00 52.09 105 ALA A C 1
ATOM 832 O O . ALA A 1 105 ? -33.014 -12.922 6.185 1.00 52.09 105 ALA A O 1
#

Radius of gyration: 18.49 Å; chains: 1; bounding box: 48×27×42 Å

Foldseek 3Di:
DVLVVVLQVVLCQLQVDRDDDPQHPVNVVVVVVVVVVVCVVCPPVNQQDQDPPNDGVVNVVVVVVVVVSVVCVVVSVCSLQPRRPPGDCSVVVVVVVVVVVVVVD